Protein AF-A0A930MW10-F1 (afdb_monomer_lite)

Radius of gyration: 26.33 Å; chains: 1; bounding box: 45×27×81 Å

pLDDT: mean 85.52, std 10.99, range [50.28, 97.94]

Structure (mmCIF, N/CA/C/O backbone):
data_AF-A0A930MW10-F1
#
_entry.id   AF-A0A930MW10-F1
#
loop_
_atom_site.group_PDB
_atom_site.id
_atom_site.type_symbol
_atom_site.label_atom_id
_atom_site.label_alt_id
_atom_site.label_comp_id
_atom_site.label_asym_id
_atom_site.label_entity_id
_atom_site.label_seq_id
_atom_site.pdbx_PDB_ins_code
_atom_site.Cartn_x
_atom_site.Cartn_y
_atom_site.Cartn_z
_atom_site.occupancy
_atom_site.B_iso_or_equiv
_atom_site.auth_seq_id
_atom_site.auth_comp_id
_atom_site.auth_asym_id
_atom_site.auth_atom_id
_atom_site.pdbx_PDB_model_num
ATOM 1 N N . MET A 1 1 ? -9.406 -20.262 22.648 1.00 50.28 1 MET A N 1
ATOM 2 C CA . MET A 1 1 ? -10.473 -19.914 21.677 1.00 50.28 1 MET A CA 1
ATOM 3 C C . MET A 1 1 ? -11.614 -19.074 22.276 1.00 50.28 1 MET A C 1
ATOM 5 O O . MET A 1 1 ? -11.947 -18.059 21.684 1.00 50.28 1 MET A O 1
ATOM 9 N N . LYS A 1 2 ? -12.172 -19.405 23.459 1.00 54.03 2 LYS A N 1
ATOM 10 C CA . LYS A 1 2 ? -13.285 -18.643 24.089 1.00 54.03 2 LYS A CA 1
ATOM 11 C C . LYS A 1 2 ? -12.989 -17.158 24.398 1.00 54.03 2 LYS A C 1
ATOM 13 O O . LYS A 1 2 ? -13.912 -16.353 24.382 1.00 54.03 2 LYS A O 1
ATOM 18 N N . LEU A 1 3 ? -11.727 -16.784 24.645 1.00 62.09 3 LEU A N 1
ATOM 19 C CA . LEU A 1 3 ? -11.336 -15.383 24.883 1.00 62.09 3 LEU A CA 1
ATOM 20 C C . LEU A 1 3 ? -11.426 -14.503 23.623 1.00 62.09 3 LEU A C 1
ATOM 22 O O . LEU A 1 3 ? -11.873 -13.367 23.717 1.00 62.09 3 LEU A O 1
ATOM 26 N N . PHE A 1 4 ? -11.057 -15.028 22.449 1.00 60.09 4 PHE A N 1
ATOM 27 C CA . PHE A 1 4 ? -11.098 -14.271 21.189 1.00 60.09 4 PHE A CA 1
ATOM 28 C C . PHE A 1 4 ? -12.531 -13.873 20.816 1.00 60.09 4 PHE A C 1
ATOM 30 O O . PHE A 1 4 ? -12.781 -12.732 20.442 1.00 60.09 4 PHE A O 1
ATOM 37 N N . PHE A 1 5 ? -13.493 -14.779 21.008 1.00 60.00 5 PHE A N 1
ATOM 38 C CA . PHE A 1 5 ? -14.908 -14.480 20.771 1.00 60.00 5 PHE A CA 1
ATOM 39 C C . PHE A 1 5 ? -15.489 -13.461 21.762 1.00 60.00 5 PHE A C 1
ATOM 41 O O . PHE A 1 5 ? -16.403 -12.728 21.398 1.00 60.00 5 PHE A O 1
ATOM 48 N N . ARG A 1 6 ? -14.942 -13.347 22.984 1.00 60.97 6 ARG A N 1
ATOM 49 C CA . ARG A 1 6 ? -15.349 -12.283 23.919 1.00 60.97 6 ARG A CA 1
ATOM 50 C C . ARG A 1 6 ? -14.929 -10.896 23.440 1.00 60.97 6 ARG A C 1
ATOM 52 O O . ARG A 1 6 ? -15.682 -9.959 23.653 1.00 60.97 6 ARG A O 1
ATOM 59 N N . ILE A 1 7 ? -13.789 -10.766 22.760 1.00 64.19 7 ILE A N 1
ATOM 60 C CA . ILE A 1 7 ? -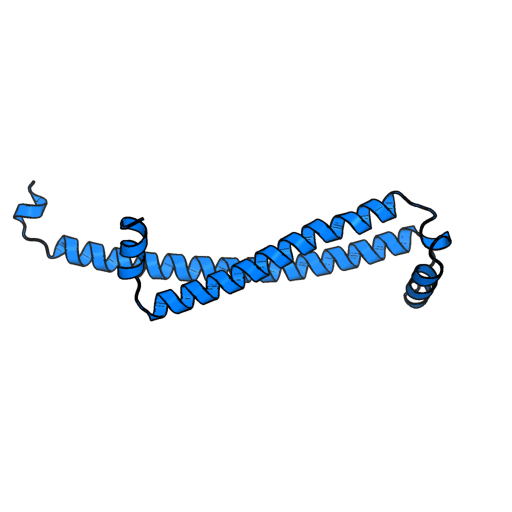13.351 -9.481 22.191 1.00 64.19 7 ILE A CA 1
ATOM 61 C C . ILE A 1 7 ? -14.327 -9.034 21.096 1.00 64.19 7 ILE A C 1
ATOM 63 O O . ILE A 1 7 ? -14.766 -7.891 21.098 1.00 64.19 7 ILE A O 1
ATOM 67 N N . PHE A 1 8 ? -14.765 -9.950 20.227 1.00 61.28 8 PHE A N 1
ATOM 68 C CA . PHE A 1 8 ? -15.781 -9.648 19.210 1.00 61.28 8 PHE A CA 1
ATOM 69 C C . PHE A 1 8 ? -17.164 -9.314 19.787 1.00 61.28 8 PHE A C 1
ATOM 71 O O . PHE A 1 8 ? -17.936 -8.632 19.125 1.00 61.28 8 PHE A O 1
ATOM 78 N N . SER A 1 9 ? -17.468 -9.752 21.011 1.00 61.75 9 SER A N 1
ATOM 79 C CA . SER A 1 9 ? -18.698 -9.386 21.727 1.00 61.75 9 SER A CA 1
ATOM 80 C C . SER A 1 9 ? -18.672 -7.966 22.301 1.00 61.75 9 SER A C 1
ATOM 82 O O . SER A 1 9 ? -19.731 -7.462 22.664 1.00 61.75 9 SER A O 1
ATOM 84 N N . ILE A 1 10 ? -17.495 -7.349 22.430 1.00 67.50 10 ILE A N 1
ATOM 85 C CA . ILE A 1 10 ? -17.340 -5.977 22.933 1.00 67.50 10 ILE A CA 1
ATOM 86 C C . ILE A 1 10 ? -17.501 -4.965 21.785 1.00 67.50 10 ILE A C 1
ATOM 88 O O . ILE A 1 10 ? -17.899 -3.828 22.013 1.00 67.50 10 ILE A O 1
ATOM 92 N N . PHE A 1 11 ? -17.237 -5.384 20.544 1.00 66.38 11 PHE A N 1
ATOM 93 C CA . PHE A 1 11 ? -17.367 -4.527 19.369 1.00 66.38 11 PHE A CA 1
ATOM 94 C C . PHE A 1 11 ? -18.827 -4.323 18.954 1.00 66.38 11 PHE A C 1
ATOM 96 O O . PHE A 1 11 ? -19.603 -5.268 18.797 1.00 66.38 11 PHE A O 1
ATOM 103 N N . THR A 1 12 ? -19.175 -3.072 18.664 1.00 74.75 12 THR A N 1
ATOM 104 C CA . THR A 1 12 ? -20.477 -2.707 18.099 1.00 74.75 12 THR A CA 1
ATOM 105 C C . THR A 1 12 ? -20.574 -3.233 16.652 1.00 74.75 12 THR A C 1
ATOM 107 O O . THR A 1 12 ? -19.589 -3.172 15.909 1.00 74.75 12 THR A O 1
ATOM 110 N N . PRO A 1 13 ? -21.743 -3.687 16.148 1.00 73.44 13 PRO A N 1
ATOM 111 C CA . PRO A 1 13 ? -21.896 -4.189 14.769 1.00 73.44 13 PRO A CA 1
ATOM 112 C C . PRO A 1 13 ? -21.440 -3.207 13.670 1.00 73.44 13 PRO A C 1
ATOM 114 O O . PRO A 1 13 ? -21.063 -3.619 12.570 1.00 73.44 13 PRO A O 1
ATOM 117 N N . ARG A 1 14 ? -21.432 -1.899 13.961 1.00 76.00 14 ARG A N 1
ATOM 118 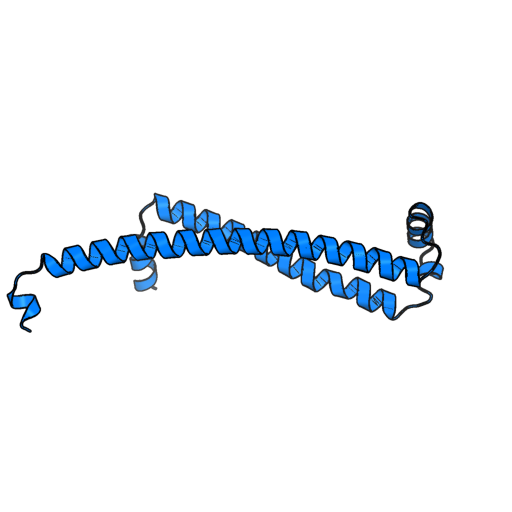C CA . ARG A 1 14 ? -20.893 -0.854 13.076 1.00 76.00 14 ARG A CA 1
ATOM 119 C C . ARG A 1 14 ? -19.362 -0.886 12.980 1.00 76.00 14 ARG A C 1
ATOM 121 O O . ARG A 1 14 ? -18.824 -0.668 11.892 1.00 76.00 14 ARG A O 1
ATOM 128 N N . GLU A 1 15 ? -18.679 -1.167 14.085 1.00 78.81 15 GLU A N 1
ATOM 129 C CA . GLU A 1 15 ? -17.216 -1.256 14.173 1.00 78.81 15 GLU A CA 1
ATOM 130 C C . GLU A 1 15 ? -16.712 -2.542 13.527 1.00 78.81 15 GLU A C 1
ATOM 132 O O . GLU A 1 15 ? -15.729 -2.517 12.796 1.00 78.81 15 GLU A O 1
ATOM 137 N N . LEU A 1 16 ? -17.452 -3.642 13.685 1.00 81.62 16 LEU A N 1
ATOM 138 C CA . LEU A 1 16 ? -17.188 -4.906 12.994 1.00 81.62 16 LEU A CA 1
ATOM 139 C C . LEU A 1 16 ? -17.197 -4.744 11.466 1.00 81.62 16 LEU A C 1
ATOM 141 O O . LEU A 1 16 ? -16.320 -5.270 10.783 1.00 81.62 16 LEU A O 1
ATOM 145 N N . ARG A 1 17 ? -18.140 -3.962 10.919 1.00 85.12 17 ARG A N 1
ATOM 146 C CA . ARG A 1 17 ? -18.190 -3.664 9.477 1.00 85.12 17 ARG A CA 1
ATOM 147 C C . ARG A 1 17 ? -17.021 -2.783 9.019 1.00 85.12 17 ARG A C 1
ATOM 149 O O . ARG A 1 17 ? -16.476 -3.028 7.948 1.00 85.12 17 ARG A O 1
ATOM 156 N N . HIS A 1 18 ? -16.622 -1.795 9.824 1.00 86.12 18 HIS A N 1
ATOM 157 C CA . HIS A 1 18 ? -15.435 -0.975 9.538 1.00 86.12 18 HIS A CA 1
ATOM 158 C C . HIS A 1 18 ? -14.147 -1.798 9.607 1.00 86.12 18 HIS A C 1
ATOM 160 O O . HIS A 1 18 ? -13.290 -1.661 8.742 1.00 86.12 18 HIS A O 1
ATOM 166 N N . CYS A 1 19 ? -14.038 -2.699 10.582 1.00 87.44 19 CYS A N 1
ATOM 167 C CA . CYS A 1 19 ? -12.910 -3.609 10.724 1.00 87.44 19 CYS A CA 1
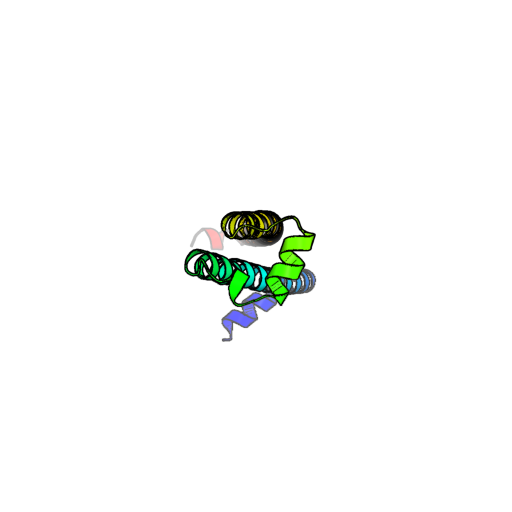ATOM 168 C C . CYS A 1 19 ? -12.810 -4.556 9.518 1.00 87.44 19 CYS A C 1
ATOM 170 O O . CYS A 1 19 ? -11.747 -4.679 8.919 1.00 87.44 19 CYS A O 1
ATOM 172 N N . ALA A 1 20 ? -13.930 -5.145 9.079 1.00 89.94 20 ALA A N 1
ATOM 173 C CA . ALA A 1 20 ? -13.965 -5.967 7.869 1.00 89.94 20 ALA A CA 1
ATOM 174 C C . ALA A 1 20 ? -13.537 -5.179 6.618 1.00 89.94 20 ALA A C 1
ATOM 176 O O . ALA A 1 20 ? -12.751 -5.678 5.815 1.00 89.94 20 ALA A O 1
ATOM 177 N N . PHE A 1 21 ? -13.999 -3.932 6.474 1.00 93.19 21 PHE A N 1
ATOM 178 C CA . PHE A 1 21 ? -13.553 -3.044 5.400 1.00 93.19 21 PHE A CA 1
ATOM 179 C C . PHE A 1 21 ? -12.040 -2.778 5.462 1.00 93.19 21 PHE A C 1
ATOM 181 O O . PHE A 1 21 ? -11.361 -2.921 4.449 1.00 93.19 21 PHE A O 1
ATOM 188 N N . LEU A 1 22 ? -11.491 -2.466 6.641 1.00 94.19 22 LEU A N 1
ATOM 189 C CA . LEU A 1 22 ? -10.050 -2.259 6.823 1.00 94.19 22 LEU A CA 1
ATOM 190 C C . LEU A 1 22 ? -9.236 -3.497 6.456 1.00 94.19 22 LEU A C 1
ATOM 192 O O . LEU A 1 22 ? -8.232 -3.368 5.765 1.00 94.19 22 LEU A O 1
ATOM 196 N N . VAL A 1 23 ? -9.682 -4.689 6.855 1.00 94.62 23 VAL A N 1
ATOM 197 C CA . VAL A 1 23 ? -9.015 -5.948 6.493 1.00 94.62 23 VAL A CA 1
ATOM 198 C C . VAL A 1 23 ? -8.954 -6.112 4.975 1.00 94.62 23 VAL A C 1
ATOM 200 O O . VAL A 1 23 ? -7.903 -6.456 4.440 1.00 94.62 23 VAL A O 1
ATOM 203 N N . VAL A 1 24 ? -10.041 -5.812 4.262 1.00 95.50 24 VAL A N 1
ATOM 204 C CA . VAL A 1 24 ? -10.054 -5.855 2.793 1.00 95.50 24 VAL A CA 1
ATOM 205 C C . VAL A 1 24 ? -9.047 -4.858 2.208 1.00 95.50 24 VAL A C 1
ATOM 207 O O . VAL A 1 24 ? -8.235 -5.242 1.369 1.00 95.50 24 VAL A O 1
ATOM 210 N N . VAL A 1 25 ? -9.032 -3.609 2.686 1.00 95.94 25 VAL A N 1
ATOM 211 C CA . VAL A 1 25 ? -8.058 -2.584 2.255 1.00 95.94 25 VAL A CA 1
ATOM 212 C C . VAL A 1 25 ? -6.614 -3.034 2.523 1.00 95.94 25 VAL A C 1
ATOM 214 O O . VAL A 1 25 ? -5.740 -2.832 1.677 1.00 95.94 25 VAL A O 1
ATOM 217 N N . MET A 1 26 ? -6.359 -3.695 3.656 1.00 96.44 26 MET A N 1
ATOM 218 C CA . MET A 1 26 ? -5.043 -4.239 4.004 1.00 96.44 26 MET A CA 1
ATOM 219 C C . MET A 1 26 ? -4.602 -5.366 3.071 1.00 96.44 26 MET A C 1
ATOM 221 O O . MET A 1 26 ? -3.434 -5.404 2.694 1.00 96.44 26 MET A O 1
ATOM 225 N N . ILE A 1 27 ? -5.515 -6.252 2.661 1.00 96.81 27 ILE A N 1
ATOM 226 C CA . ILE A 1 27 ? -5.211 -7.316 1.693 1.00 96.81 27 ILE A CA 1
ATOM 227 C C . ILE A 1 27 ? -4.799 -6.706 0.351 1.00 96.81 27 ILE A C 1
ATOM 229 O O . ILE A 1 27 ? -3.783 -7.105 -0.216 1.00 96.81 27 ILE A O 1
ATOM 233 N N . PHE A 1 28 ? -5.532 -5.700 -0.134 1.00 96.06 28 PHE A N 1
ATOM 234 C CA . PHE A 1 28 ? -5.145 -4.978 -1.349 1.00 96.06 28 PHE A CA 1
ATOM 235 C C . PHE A 1 28 ? -3.776 -4.300 -1.206 1.00 96.06 28 PHE A C 1
ATOM 237 O O . PHE A 1 28 ? -2.961 -4.374 -2.125 1.00 96.06 28 PHE A O 1
ATOM 244 N N . GLY A 1 29 ? -3.488 -3.710 -0.042 1.00 96.12 29 GLY A N 1
ATOM 245 C CA . GLY A 1 29 ? -2.170 -3.153 0.265 1.00 96.12 29 GLY A CA 1
ATOM 246 C C . GLY A 1 29 ? -1.056 -4.188 0.215 1.00 96.12 29 GLY A C 1
ATOM 247 O O . GLY A 1 29 ? -0.046 -3.954 -0.441 1.00 96.12 29 GLY A O 1
ATOM 248 N N . ALA A 1 30 ? -1.265 -5.359 0.815 1.00 96.44 30 ALA A N 1
ATOM 249 C CA . ALA A 1 30 ? -0.292 -6.447 0.811 1.00 96.44 30 ALA A CA 1
ATOM 250 C C . ALA A 1 30 ? 0.001 -6.963 -0.609 1.00 96.44 30 ALA A C 1
ATOM 252 O O . ALA A 1 30 ? 1.156 -7.212 -0.954 1.00 96.44 30 ALA A O 1
ATOM 253 N N . VAL A 1 31 ? -1.023 -7.076 -1.463 1.00 96.12 31 VAL A N 1
ATOM 254 C CA . VAL A 1 31 ? -0.834 -7.431 -2.880 1.00 96.12 31 VAL A CA 1
ATOM 255 C C . VAL A 1 31 ? -0.017 -6.357 -3.598 1.00 96.12 31 VAL A C 1
ATOM 257 O O . VAL A 1 31 ? 0.927 -6.685 -4.313 1.00 96.12 31 VAL A O 1
ATOM 260 N N . LEU A 1 32 ? -0.330 -5.076 -3.384 1.00 94.88 32 LEU A N 1
ATOM 261 C CA . LEU A 1 32 ? 0.410 -3.968 -3.989 1.00 94.88 32 LEU A CA 1
ATOM 262 C C . LEU A 1 32 ? 1.874 -3.930 -3.521 1.00 94.88 32 LEU A C 1
ATOM 264 O O . LEU A 1 32 ? 2.778 -3.648 -4.310 1.00 94.88 32 LEU A O 1
ATOM 268 N N . GLU A 1 33 ? 2.131 -4.254 -2.253 1.00 95.00 33 GLU A N 1
ATOM 269 C CA . GLU A 1 33 ? 3.485 -4.422 -1.734 1.00 95.00 33 GLU A CA 1
ATOM 270 C C . GLU A 1 33 ? 4.228 -5.568 -2.413 1.00 95.00 33 GLU A C 1
ATOM 272 O O . GLU A 1 33 ? 5.358 -5.358 -2.861 1.00 95.00 33 GLU A O 1
ATOM 277 N N . ALA A 1 34 ? 3.593 -6.736 -2.535 1.00 95.25 34 ALA A N 1
ATOM 278 C CA . ALA A 1 34 ? 4.170 -7.905 -3.188 1.00 95.25 34 ALA A CA 1
ATOM 279 C C . ALA A 1 34 ? 4.496 -7.632 -4.664 1.00 95.25 34 ALA A C 1
ATOM 281 O O . ALA A 1 34 ? 5.586 -7.970 -5.123 1.00 95.25 34 ALA A O 1
ATOM 282 N N . VAL A 1 35 ? 3.599 -6.952 -5.389 1.00 93.88 35 VAL A N 1
ATOM 283 C CA . VAL A 1 35 ? 3.843 -6.499 -6.767 1.00 93.88 35 VAL A CA 1
ATOM 284 C C . VAL A 1 35 ? 5.032 -5.544 -6.819 1.00 93.88 35 VAL A C 1
ATOM 286 O O . VAL A 1 35 ? 5.897 -5.706 -7.674 1.00 93.88 35 VAL A O 1
ATOM 289 N N . GLY A 1 36 ? 5.121 -4.588 -5.889 1.00 92.56 36 GLY A N 1
ATOM 290 C CA . GLY A 1 36 ? 6.253 -3.664 -5.815 1.00 92.56 36 GLY A CA 1
ATOM 291 C C . GLY A 1 36 ? 7.594 -4.378 -5.629 1.00 92.56 36 GLY A C 1
ATOM 292 O O . GLY A 1 36 ? 8.546 -4.071 -6.337 1.00 92.56 36 GLY A O 1
ATOM 293 N N . ILE A 1 37 ? 7.659 -5.371 -4.734 1.00 93.19 37 ILE A N 1
ATOM 294 C CA . ILE A 1 37 ? 8.868 -6.182 -4.512 1.00 93.19 37 ILE A CA 1
ATOM 295 C C . ILE A 1 37 ? 9.187 -7.027 -5.757 1.00 93.19 37 ILE A C 1
ATOM 297 O O . ILE A 1 37 ? 10.335 -7.073 -6.198 1.00 93.19 37 ILE A O 1
ATOM 301 N N . GLY A 1 38 ? 8.174 -7.658 -6.356 1.00 93.31 38 GLY A N 1
ATOM 302 C CA . GLY A 1 38 ? 8.330 -8.486 -7.553 1.00 93.31 38 GLY A CA 1
ATOM 303 C C . GLY A 1 38 ? 8.766 -7.698 -8.791 1.00 93.31 38 GLY A C 1
ATOM 304 O O . GLY A 1 38 ? 9.513 -8.218 -9.616 1.00 93.31 38 GLY A O 1
ATOM 305 N N . ALA A 1 39 ? 8.369 -6.430 -8.903 1.00 91.81 39 ALA A N 1
ATOM 306 C CA . ALA A 1 39 ? 8.702 -5.574 -10.037 1.00 91.81 39 ALA A CA 1
ATOM 307 C C . ALA A 1 39 ? 10.194 -5.179 -10.095 1.00 91.81 39 ALA A C 1
ATOM 309 O O . ALA A 1 39 ? 10.678 -4.770 -11.151 1.00 91.81 39 ALA A O 1
ATOM 310 N N . ILE A 1 40 ? 10.951 -5.358 -9.005 1.00 92.19 40 ILE A N 1
ATOM 311 C CA . ILE A 1 40 ? 12.409 -5.158 -8.993 1.00 92.19 40 ILE A CA 1
ATOM 312 C C . ILE A 1 40 ? 13.123 -6.235 -9.829 1.00 92.19 40 ILE A C 1
ATOM 314 O O . ILE A 1 40 ? 14.110 -5.947 -10.508 1.00 92.19 40 ILE A O 1
ATOM 318 N N . LEU A 1 41 ? 12.632 -7.478 -9.808 1.00 90.38 41 LEU A N 1
ATOM 319 C CA . LEU A 1 41 ? 13.301 -8.619 -10.441 1.00 90.38 41 LEU A CA 1
ATOM 320 C C . LEU A 1 41 ? 13.488 -8.452 -11.966 1.00 90.38 41 LEU A C 1
ATOM 322 O O . LEU A 1 41 ? 14.601 -8.698 -12.442 1.00 90.38 41 LEU A O 1
ATOM 326 N N . PRO A 1 42 ? 12.481 -8.003 -12.742 1.00 87.44 42 PRO A N 1
ATOM 327 C CA . PRO A 1 42 ? 12.658 -7.678 -14.157 1.00 87.44 42 PRO A CA 1
ATOM 328 C C . PRO A 1 42 ? 13.742 -6.626 -14.413 1.00 87.44 42 PRO A C 1
ATOM 330 O O . PRO A 1 42 ? 14.523 -6.781 -15.348 1.00 87.44 42 PRO A O 1
ATOM 333 N N . LEU A 1 43 ? 13.834 -5.588 -13.572 1.00 89.12 43 LEU A N 1
ATOM 334 C CA . LEU A 1 43 ? 14.847 -4.540 -13.722 1.00 89.12 43 LEU A CA 1
ATOM 335 C C . LEU A 1 43 ? 16.259 -5.091 -13.509 1.00 89.12 43 LEU A C 1
ATOM 337 O O . LEU A 1 43 ? 17.136 -4.852 -14.336 1.00 89.12 43 LEU A O 1
ATOM 341 N N . ILE A 1 44 ? 16.469 -5.861 -12.437 1.00 90.25 44 ILE A N 1
ATOM 342 C CA . ILE A 1 44 ? 17.769 -6.489 -12.148 1.00 90.25 44 ILE A CA 1
ATOM 343 C C . ILE A 1 44 ? 18.164 -7.444 -13.279 1.00 90.25 44 ILE A C 1
ATOM 345 O O . ILE A 1 44 ? 19.307 -7.443 -13.733 1.00 90.25 44 ILE A O 1
ATOM 349 N N . SER A 1 45 ? 17.208 -8.241 -13.756 1.00 88.00 45 SER A N 1
ATOM 350 C CA . SER A 1 45 ? 17.444 -9.217 -14.823 1.00 88.00 45 SER A CA 1
ATOM 351 C C . SER A 1 45 ? 17.833 -8.535 -16.138 1.00 88.00 45 SER A C 1
ATOM 353 O O . SER A 1 45 ? 18.755 -8.988 -16.812 1.00 88.00 45 SER A O 1
ATOM 355 N N . LEU A 1 46 ? 17.187 -7.411 -16.469 1.00 86.50 46 LEU A N 1
ATOM 356 C CA . LEU A 1 46 ? 17.505 -6.605 -17.648 1.00 86.50 46 LEU A CA 1
ATOM 357 C C . LEU A 1 46 ? 18.898 -5.968 -17.554 1.00 86.50 46 LEU A C 1
ATOM 359 O O . LEU A 1 46 ? 19.637 -5.963 -18.536 1.00 86.50 46 LEU A O 1
ATOM 363 N N . MET A 1 47 ? 19.283 -5.473 -16.373 1.00 86.19 47 MET A N 1
ATOM 364 C CA . MET A 1 47 ? 20.624 -4.924 -16.135 1.00 86.19 47 MET A CA 1
ATOM 365 C C . MET A 1 47 ? 21.733 -5.961 -16.360 1.00 86.19 47 MET A C 1
ATOM 367 O O . MET A 1 47 ? 22.806 -5.608 -16.840 1.00 86.19 47 MET A O 1
ATOM 371 N N . GLY A 1 48 ? 21.475 -7.234 -16.041 1.00 85.06 48 GLY A N 1
ATOM 372 C CA . GLY A 1 48 ? 22.433 -8.328 -16.222 1.00 85.06 48 GLY A CA 1
ATOM 373 C C . GLY A 1 48 ? 22.518 -8.898 -17.644 1.00 85.06 48 GLY A C 1
ATOM 374 O O . GLY A 1 48 ? 23.381 -9.736 -17.897 1.00 85.06 48 GLY A O 1
ATOM 375 N N . GLN A 1 49 ? 21.638 -8.488 -18.564 1.00 84.75 49 GLN A N 1
ATOM 376 C CA . GLN A 1 49 ? 21.563 -9.029 -19.927 1.00 84.75 49 GLN A CA 1
ATOM 377 C C . GLN A 1 49 ? 21.648 -7.906 -20.972 1.00 84.75 49 GLN A C 1
ATOM 379 O O . GLN A 1 49 ? 20.611 -7.400 -21.406 1.00 84.75 49 GLN A O 1
ATOM 384 N N . PRO A 1 50 ? 22.861 -7.503 -21.397 1.00 76.31 50 PRO A N 1
ATOM 385 C CA . PRO A 1 50 ? 23.043 -6.430 -22.379 1.00 76.31 50 PRO A CA 1
ATOM 386 C C . PRO A 1 50 ? 22.421 -6.750 -23.751 1.00 76.31 50 PRO A C 1
ATOM 388 O O . PRO A 1 50 ? 21.849 -5.862 -24.376 1.00 76.31 50 PRO A O 1
ATOM 391 N N . ASP A 1 51 ? 22.416 -8.022 -24.168 1.00 78.19 51 ASP A N 1
ATOM 392 C CA . ASP A 1 51 ? 21.863 -8.477 -25.460 1.00 78.19 51 ASP A CA 1
ATOM 393 C C . ASP A 1 51 ? 20.339 -8.744 -25.428 1.00 78.19 51 ASP A C 1
ATOM 395 O O . ASP A 1 51 ? 19.790 -9.437 -26.289 1.00 78.19 51 ASP A O 1
ATOM 399 N N . PHE A 1 52 ? 19.623 -8.265 -24.403 1.00 78.44 52 PHE A N 1
ATOM 400 C CA . PHE A 1 52 ? 18.197 -8.569 -24.215 1.00 78.44 52 PHE A CA 1
ATOM 401 C C . PHE A 1 52 ? 17.315 -8.055 -25.366 1.00 78.44 52 PHE A C 1
ATOM 403 O O . PHE A 1 52 ? 16.376 -8.734 -25.784 1.00 78.44 52 PHE A O 1
ATOM 410 N N . LEU A 1 53 ? 17.638 -6.873 -25.903 1.00 72.25 53 LEU A N 1
ATOM 411 C CA . LEU A 1 53 ? 16.951 -6.274 -27.054 1.00 72.25 53 LEU A CA 1
ATOM 412 C C . LEU A 1 53 ? 17.128 -7.101 -28.330 1.00 72.25 53 LEU A C 1
ATOM 414 O O . LEU A 1 53 ? 16.169 -7.271 -29.079 1.00 72.25 53 LEU A O 1
ATOM 418 N N . ASP A 1 54 ? 18.322 -7.653 -28.541 1.00 72.81 54 ASP A N 1
ATOM 419 C CA . ASP A 1 54 ? 18.650 -8.429 -29.739 1.00 72.81 54 ASP A CA 1
ATOM 420 C C . ASP A 1 54 ? 17.991 -9.812 -29.724 1.00 72.81 54 ASP A C 1
ATOM 422 O O . ASP A 1 54 ? 17.619 -10.351 -30.766 1.00 72.81 54 ASP A O 1
ATOM 426 N N . ARG A 1 55 ? 17.786 -10.385 -28.530 1.00 77.19 55 ARG A N 1
ATOM 427 C CA . ARG A 1 55 ? 17.099 -11.676 -28.358 1.00 77.19 55 ARG A CA 1
ATOM 428 C C . ARG A 1 55 ? 15.578 -11.581 -28.447 1.00 77.19 55 ARG A C 1
ATOM 430 O O . ARG A 1 55 ? 14.932 -12.581 -28.755 1.00 77.19 55 ARG A O 1
ATOM 437 N N . HIS A 1 56 ? 15.000 -10.410 -28.186 1.00 78.75 56 HIS A N 1
ATOM 438 C CA . HIS A 1 56 ? 13.552 -10.214 -28.132 1.00 78.75 56 HIS A CA 1
ATOM 439 C C . HIS A 1 56 ? 13.093 -9.089 -29.067 1.00 78.75 56 HIS A C 1
ATOM 441 O O . HIS A 1 56 ? 12.693 -8.009 -28.627 1.00 78.75 56 HIS A O 1
ATOM 447 N N . ALA A 1 57 ? 13.076 -9.384 -30.371 1.00 73.69 57 ALA A N 1
ATOM 448 C CA . ALA A 1 57 ? 12.666 -8.453 -31.426 1.00 73.69 57 ALA A CA 1
ATOM 449 C C . ALA A 1 57 ? 11.259 -7.847 -31.220 1.00 73.69 57 ALA A C 1
ATOM 451 O O . ALA A 1 57 ? 11.021 -6.698 -31.589 1.00 73.69 57 ALA A O 1
ATOM 452 N N . GLU A 1 58 ? 10.334 -8.576 -30.583 1.00 76.12 58 GLU A N 1
ATOM 453 C CA . GLU A 1 58 ? 9.009 -8.050 -30.222 1.00 76.12 58 GLU A CA 1
ATOM 454 C C . GLU A 1 58 ? 9.112 -6.898 -29.213 1.00 76.12 58 GLU A C 1
ATOM 456 O O . GLU A 1 58 ? 8.527 -5.833 -29.412 1.00 76.12 58 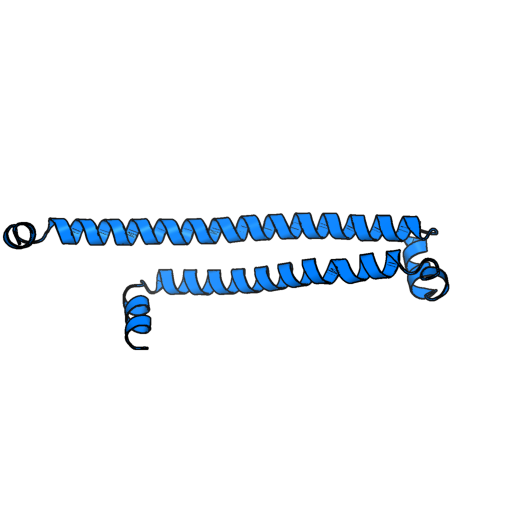GLU A O 1
ATOM 461 N N . ILE A 1 59 ? 9.915 -7.072 -28.158 1.00 74.62 59 ILE A N 1
ATOM 462 C CA . ILE A 1 59 ? 10.137 -6.054 -27.123 1.00 74.62 59 ILE A CA 1
ATOM 463 C C . ILE A 1 59 ? 10.894 -4.865 -27.719 1.00 74.62 59 ILE A C 1
ATOM 465 O O . ILE A 1 59 ? 10.549 -3.719 -27.433 1.00 74.62 59 ILE A O 1
ATOM 469 N N . ALA A 1 60 ? 11.860 -5.121 -28.605 1.00 73.69 60 ALA A N 1
ATOM 470 C CA . ALA A 1 60 ? 12.565 -4.080 -29.344 1.00 73.69 60 ALA A CA 1
ATOM 471 C C . ALA A 1 60 ? 11.617 -3.248 -30.226 1.00 73.69 60 ALA A C 1
ATOM 473 O O . ALA A 1 60 ? 11.741 -2.026 -30.269 1.00 73.69 60 ALA A O 1
ATOM 474 N N . ALA A 1 61 ? 10.617 -3.864 -30.868 1.00 75.25 61 ALA A N 1
ATOM 475 C CA . ALA A 1 61 ? 9.626 -3.142 -31.667 1.00 75.25 61 ALA A CA 1
ATOM 476 C C . ALA A 1 61 ? 8.723 -2.231 -30.812 1.00 75.25 61 ALA A C 1
ATOM 478 O O . ALA A 1 61 ? 8.402 -1.113 -31.222 1.00 75.25 61 ALA A O 1
ATOM 479 N N . TYR A 1 62 ? 8.330 -2.669 -29.610 1.00 75.81 62 TYR A N 1
ATOM 480 C CA . TYR A 1 62 ? 7.602 -1.817 -28.659 1.00 75.81 62 TYR A CA 1
ATOM 481 C C . TYR A 1 62 ? 8.485 -0.699 -28.089 1.00 75.81 62 TYR A C 1
ATOM 483 O O . TYR A 1 62 ? 8.042 0.446 -28.004 1.00 75.81 62 TYR A O 1
ATOM 491 N N . ALA A 1 63 ? 9.740 -1.001 -27.757 1.00 73.75 63 ALA A N 1
ATOM 492 C CA . ALA A 1 63 ? 10.717 -0.028 -27.274 1.00 73.75 63 ALA A CA 1
ATOM 493 C C . ALA A 1 63 ? 11.019 1.053 -28.322 1.00 73.75 63 ALA A C 1
ATOM 495 O O . ALA A 1 63 ? 11.032 2.241 -28.002 1.00 73.75 63 ALA A O 1
ATOM 496 N N . ALA A 1 64 ? 11.147 0.660 -29.591 1.00 74.25 64 ALA A N 1
ATOM 497 C CA . ALA A 1 64 ? 11.357 1.571 -30.708 1.00 74.25 64 ALA A CA 1
ATOM 498 C C . ALA A 1 64 ? 10.181 2.545 -30.898 1.00 74.25 64 ALA A C 1
ATOM 500 O O . ALA A 1 64 ? 10.410 3.715 -31.200 1.00 74.25 64 ALA A O 1
ATOM 501 N N . LYS A 1 65 ? 8.931 2.121 -30.642 1.00 75.88 65 LYS A N 1
ATOM 502 C CA . LYS A 1 65 ? 7.761 3.029 -30.630 1.00 75.88 65 LYS A CA 1
ATOM 503 C C . LYS A 1 65 ? 7.827 4.071 -29.510 1.00 75.88 65 LYS A C 1
ATOM 505 O O . LYS A 1 65 ? 7.310 5.170 -29.679 1.00 75.88 65 LYS A O 1
ATOM 510 N N . LEU A 1 66 ? 8.466 3.734 -28.391 1.00 70.25 66 LEU A N 1
ATOM 511 C CA . LEU A 1 66 ? 8.766 4.646 -27.283 1.00 70.25 66 LEU A CA 1
ATOM 512 C C . LEU A 1 66 ? 10.045 5.478 -27.513 1.00 70.25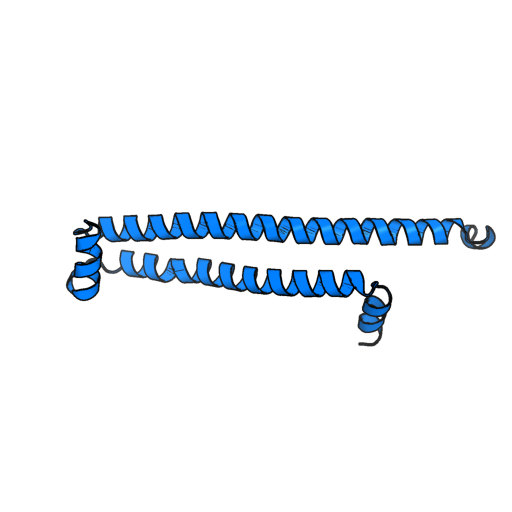 66 LEU A C 1
ATOM 514 O O . LEU A 1 66 ? 10.416 6.263 -26.644 1.00 70.25 66 LEU A O 1
ATOM 518 N N . GLY A 1 67 ? 10.715 5.331 -28.663 1.00 71.62 67 GLY A N 1
ATOM 519 C CA . GLY A 1 67 ? 11.963 6.033 -28.988 1.00 71.62 67 GLY A CA 1
ATOM 520 C C . GLY A 1 67 ? 13.206 5.449 -28.311 1.00 71.62 67 GLY A C 1
ATOM 521 O O . GLY A 1 67 ? 14.267 6.070 -28.327 1.00 71.62 67 GLY A O 1
ATOM 522 N N . VAL A 1 68 ? 13.094 4.262 -27.715 1.00 74.19 68 VAL A N 1
ATOM 523 C CA . VAL A 1 68 ? 14.174 3.599 -26.986 1.00 74.19 68 VAL A CA 1
ATOM 524 C C . VAL A 1 68 ? 14.822 2.548 -27.878 1.00 74.19 68 VAL A C 1
ATOM 526 O O . VAL A 1 68 ? 14.274 1.470 -28.092 1.00 74.19 68 VAL A O 1
ATOM 529 N N . THR A 1 69 ? 16.006 2.867 -28.393 1.00 71.56 69 THR A N 1
ATOM 530 C CA . THR A 1 69 ? 16.808 1.964 -29.237 1.00 71.56 69 THR A CA 1
ATOM 531 C C . THR A 1 69 ? 18.027 1.397 -28.513 1.00 71.56 69 THR A C 1
ATOM 533 O O . THR A 1 69 ? 18.638 0.448 -28.991 1.00 71.56 69 THR A O 1
ATOM 536 N N . THR A 1 70 ? 18.383 1.955 -27.352 1.00 79.62 70 THR A N 1
ATOM 537 C CA . THR A 1 70 ? 19.555 1.554 -26.567 1.00 79.62 70 THR A CA 1
ATOM 538 C C . THR A 1 70 ? 19.156 0.771 -25.318 1.00 79.62 70 THR A C 1
ATOM 540 O O . THR A 1 70 ? 18.142 1.059 -24.678 1.00 79.62 70 THR A O 1
ATOM 543 N N . HIS A 1 71 ? 19.995 -0.192 -24.925 1.00 81.94 71 HIS A N 1
ATOM 544 C CA . HIS A 1 71 ? 19.812 -0.985 -23.701 1.00 81.94 71 HIS A CA 1
ATOM 545 C C . HIS A 1 71 ? 19.719 -0.106 -22.445 1.00 81.94 71 HIS A C 1
ATOM 547 O O . HIS A 1 71 ? 18.813 -0.266 -21.628 1.00 81.94 71 HIS A O 1
ATOM 553 N N . THR A 1 72 ? 20.567 0.921 -22.349 1.00 83.81 72 THR A N 1
ATOM 554 C CA . THR A 1 72 ? 20.517 1.906 -21.259 1.00 83.81 72 THR A CA 1
ATOM 555 C C . THR A 1 72 ? 19.192 2.671 -21.229 1.00 83.81 72 THR A C 1
ATOM 557 O O . THR A 1 72 ? 18.663 2.946 -20.152 1.00 83.81 72 THR A O 1
ATOM 560 N N . GLY A 1 73 ? 18.625 2.997 -22.395 1.00 84.75 73 GLY A N 1
ATOM 561 C CA . GLY A 1 73 ? 17.323 3.655 -22.492 1.00 84.75 73 GLY A CA 1
ATOM 562 C C . GLY A 1 73 ? 16.183 2.774 -21.978 1.00 84.75 73 GLY A C 1
ATOM 563 O O . GLY A 1 73 ? 15.281 3.278 -21.311 1.00 84.75 73 GLY A O 1
ATOM 564 N N . LEU A 1 74 ? 16.247 1.457 -22.204 1.00 84.94 74 LEU A N 1
ATOM 565 C CA . LEU A 1 74 ? 15.261 0.519 -21.660 1.00 84.94 74 LEU A CA 1
ATOM 566 C C . LEU A 1 74 ? 15.321 0.456 -20.137 1.00 84.94 74 LEU A C 1
ATOM 568 O O . LEU A 1 74 ? 14.281 0.498 -19.480 1.00 84.94 74 LEU A O 1
ATOM 572 N N . ILE A 1 75 ? 16.531 0.380 -19.578 1.00 89.00 75 ILE A N 1
ATOM 573 C CA . ILE A 1 75 ? 16.735 0.388 -18.127 1.00 89.00 75 ILE A CA 1
ATOM 574 C C . ILE A 1 75 ? 16.178 1.682 -17.530 1.00 89.00 75 ILE A C 1
ATOM 576 O O . ILE A 1 75 ? 15.435 1.627 -16.553 1.00 89.00 75 ILE A O 1
ATOM 580 N N . MET A 1 76 ? 16.491 2.837 -18.128 1.00 89.62 76 MET A N 1
ATOM 581 C CA . MET A 1 76 ? 15.967 4.128 -17.675 1.00 89.62 76 MET A CA 1
ATOM 582 C C . MET A 1 76 ? 14.436 4.191 -17.751 1.00 89.62 76 MET A C 1
ATOM 584 O O . MET A 1 76 ? 13.802 4.658 -16.807 1.00 89.62 76 MET A O 1
ATOM 588 N N . GLY A 1 77 ? 13.830 3.679 -18.825 1.00 88.75 77 GLY A N 1
ATOM 589 C CA . GLY A 1 77 ? 12.375 3.616 -18.970 1.00 88.75 77 GLY A CA 1
ATOM 590 C C . GLY A 1 77 ? 11.713 2.734 -17.908 1.00 88.75 77 GLY A C 1
ATOM 591 O O . GLY A 1 77 ? 10.775 3.167 -17.237 1.00 88.75 77 GLY A O 1
ATOM 592 N N . LEU A 1 78 ? 12.233 1.523 -17.697 1.00 89.69 78 LEU A N 1
ATOM 593 C CA . LEU A 1 78 ? 11.721 0.593 -16.689 1.00 89.69 78 LEU A CA 1
ATOM 594 C C . LEU A 1 78 ? 11.914 1.129 -15.262 1.00 89.69 78 LEU A C 1
ATOM 596 O O . LEU A 1 78 ? 11.007 1.023 -14.438 1.00 89.69 78 LEU A O 1
ATOM 600 N N . ALA A 1 79 ? 13.058 1.759 -14.982 1.00 92.38 79 ALA A N 1
ATOM 601 C CA . ALA A 1 79 ? 13.309 2.441 -13.716 1.00 92.38 79 ALA A CA 1
ATOM 602 C C . ALA A 1 79 ? 12.332 3.609 -13.500 1.00 92.38 79 ALA A C 1
ATOM 604 O O . ALA A 1 79 ? 11.796 3.761 -12.404 1.00 92.38 79 ALA A O 1
ATOM 605 N N . GLY A 1 80 ? 12.036 4.392 -14.541 1.00 93.44 80 GLY A N 1
ATOM 606 C CA . GLY A 1 80 ? 11.026 5.450 -14.493 1.00 93.44 80 GLY A CA 1
ATOM 607 C C . GLY A 1 80 ? 9.630 4.916 -14.160 1.00 93.44 80 GLY A C 1
ATOM 608 O O . GLY A 1 80 ? 8.967 5.437 -13.263 1.00 93.44 80 GLY A O 1
ATOM 609 N N . ILE A 1 81 ? 9.208 3.829 -14.814 1.00 92.50 81 ILE A N 1
ATOM 610 C CA . ILE A 1 81 ? 7.936 3.146 -14.520 1.00 92.50 81 ILE A CA 1
ATOM 611 C C . ILE A 1 81 ? 7.908 2.650 -13.070 1.00 92.50 81 ILE A C 1
ATOM 613 O O . ILE A 1 81 ? 6.907 2.836 -12.377 1.00 92.50 81 ILE A O 1
ATOM 617 N N . LEU A 1 82 ? 9.007 2.064 -12.589 1.00 94.81 82 LEU A N 1
ATOM 618 C CA . LEU A 1 82 ? 9.129 1.628 -11.200 1.00 94.81 82 LEU A CA 1
ATOM 619 C C . LEU A 1 82 ? 9.001 2.796 -10.225 1.00 94.81 82 LEU A C 1
ATOM 621 O O . LEU A 1 82 ? 8.247 2.689 -9.266 1.00 94.81 82 LEU A O 1
ATOM 625 N N . ILE A 1 83 ? 9.657 3.929 -10.471 1.00 95.94 83 ILE A N 1
ATOM 626 C CA . ILE A 1 83 ? 9.523 5.115 -9.614 1.00 95.94 83 ILE A CA 1
ATOM 627 C C . ILE A 1 83 ? 8.056 5.550 -9.525 1.00 95.94 83 ILE A C 1
ATOM 629 O O . ILE A 1 83 ? 7.543 5.749 -8.423 1.00 95.94 83 ILE A O 1
ATOM 633 N N . VAL A 1 84 ? 7.355 5.638 -10.660 1.00 95.94 84 VAL A N 1
ATOM 634 C CA . VAL A 1 84 ? 5.927 5.995 -10.687 1.00 95.94 84 VAL A CA 1
ATOM 635 C C . VAL A 1 84 ? 5.087 4.980 -9.906 1.00 95.94 84 VAL A C 1
ATOM 637 O O . VAL A 1 84 ? 4.267 5.375 -9.076 1.00 95.94 84 VAL A O 1
ATOM 640 N N . LEU A 1 85 ? 5.326 3.679 -10.104 1.00 95.69 85 LEU A N 1
ATOM 641 C CA . LEU A 1 85 ? 4.660 2.609 -9.357 1.00 95.69 85 LEU A CA 1
ATOM 642 C C . LEU A 1 85 ? 4.880 2.765 -7.850 1.00 95.69 85 LEU A C 1
ATOM 644 O O . LEU A 1 85 ? 3.925 2.668 -7.081 1.00 95.69 85 LEU A O 1
ATOM 648 N N . TYR A 1 86 ? 6.109 3.048 -7.416 1.00 95.44 86 TYR A N 1
ATOM 649 C CA . TYR A 1 86 ? 6.440 3.232 -6.005 1.00 95.44 86 TYR A CA 1
ATOM 650 C C . TYR A 1 86 ? 5.795 4.483 -5.416 1.00 95.44 86 TYR A C 1
ATOM 652 O O . TYR A 1 86 ? 5.345 4.435 -4.273 1.00 95.44 86 TYR A O 1
ATOM 660 N N . ILE A 1 87 ? 5.709 5.583 -6.162 1.00 97.31 87 ILE A N 1
ATOM 661 C CA . ILE A 1 87 ? 5.001 6.786 -5.708 1.00 97.31 87 ILE A CA 1
ATOM 662 C C . ILE A 1 87 ? 3.522 6.458 -5.476 1.00 97.31 87 ILE A C 1
ATOM 664 O O . ILE A 1 87 ? 3.009 6.691 -4.382 1.00 97.31 87 ILE A O 1
ATOM 668 N N . LEU A 1 88 ? 2.854 5.848 -6.461 1.00 96.19 88 LEU A N 1
ATOM 669 C CA . LEU A 1 88 ? 1.442 5.464 -6.354 1.00 96.19 88 LEU A CA 1
ATOM 670 C C . LEU A 1 88 ? 1.206 4.476 -5.206 1.00 96.19 88 LEU A C 1
ATOM 672 O O . LEU A 1 88 ? 0.301 4.672 -4.391 1.00 96.19 88 LEU A O 1
ATOM 676 N N . LYS A 1 89 ? 2.064 3.455 -5.095 1.00 95.00 89 LYS A N 1
ATOM 677 C CA . LYS A 1 89 ? 2.054 2.492 -3.993 1.00 95.00 89 LYS A CA 1
ATOM 678 C C . LYS A 1 89 ? 2.160 3.203 -2.645 1.00 95.00 89 LYS A C 1
ATOM 680 O O . LYS A 1 89 ? 1.346 2.952 -1.764 1.00 95.00 89 LYS A O 1
ATOM 685 N N . ASN A 1 90 ? 3.148 4.075 -2.461 1.00 95.81 90 ASN A N 1
ATOM 686 C CA . ASN A 1 90 ? 3.371 4.735 -1.175 1.00 95.81 90 ASN A CA 1
ATOM 687 C C . ASN A 1 90 ? 2.220 5.668 -0.794 1.00 95.81 90 ASN A C 1
ATOM 689 O O . ASN A 1 90 ? 1.844 5.706 0.374 1.00 95.81 90 ASN A O 1
ATOM 693 N N . ILE A 1 91 ? 1.618 6.366 -1.761 1.00 97.94 91 ILE A N 1
ATOM 694 C CA . ILE A 1 91 ? 0.413 7.172 -1.520 1.00 97.94 91 ILE A CA 1
ATOM 695 C C . ILE A 1 91 ? -0.726 6.281 -1.009 1.00 97.94 91 ILE A C 1
ATOM 697 O O . ILE A 1 91 ? -1.364 6.617 -0.010 1.00 97.94 91 ILE A O 1
ATOM 701 N N . TYR A 1 92 ? -0.950 5.128 -1.648 1.00 97.31 92 TYR A N 1
ATOM 702 C CA . TYR A 1 92 ? -1.957 4.166 -1.202 1.00 97.31 92 TYR A CA 1
ATOM 703 C C . TYR A 1 92 ? -1.669 3.648 0.215 1.00 97.31 92 TYR A C 1
ATOM 705 O O . TYR A 1 92 ? -2.558 3.675 1.066 1.00 97.31 92 TYR A O 1
ATOM 713 N N . LEU A 1 93 ? -0.429 3.232 0.504 1.00 96.06 93 LEU A N 1
ATOM 714 C CA . LEU A 1 93 ? -0.052 2.741 1.834 1.00 96.06 93 LEU A CA 1
ATOM 715 C C . LEU A 1 93 ? -0.194 3.821 2.910 1.00 96.06 93 LEU A C 1
ATOM 717 O O . LEU A 1 93 ? -0.676 3.531 4.003 1.00 96.06 93 LEU A O 1
ATOM 721 N N . ALA A 1 94 ? 0.188 5.064 2.614 1.00 97.75 94 ALA A N 1
ATOM 722 C CA . ALA A 1 94 ? 0.031 6.181 3.539 1.00 97.75 94 ALA A CA 1
ATOM 723 C C . ALA A 1 94 ? -1.450 6.443 3.851 1.00 97.75 94 ALA A C 1
ATOM 725 O O . ALA A 1 94 ? -1.821 6.640 5.010 1.00 97.75 94 ALA A O 1
ATOM 726 N N . TRP A 1 95 ? -2.313 6.389 2.833 1.00 97.81 95 TRP A N 1
ATOM 727 C CA . TRP A 1 95 ? -3.759 6.495 3.015 1.00 97.81 95 TRP A CA 1
ATOM 728 C C . TRP A 1 95 ? -4.322 5.336 3.850 1.00 97.81 95 TRP A C 1
ATOM 730 O O . TRP A 1 95 ? -5.041 5.572 4.822 1.00 97.81 95 TRP A O 1
ATOM 740 N N . GLN A 1 96 ? -3.936 4.097 3.540 1.00 97.38 96 GLN A N 1
ATOM 741 C CA . GLN A 1 96 ? -4.313 2.912 4.312 1.00 97.38 96 GLN A CA 1
ATOM 742 C C . GLN A 1 96 ? -3.855 3.015 5.778 1.00 97.38 96 GLN A C 1
ATOM 744 O O . GLN A 1 96 ? -4.597 2.636 6.686 1.00 97.38 96 GLN A O 1
ATOM 749 N N . LEU A 1 97 ? -2.640 3.505 6.032 1.00 96.62 97 LEU A N 1
ATOM 750 C CA . LEU A 1 97 ? -2.112 3.685 7.384 1.00 96.62 97 LEU A CA 1
ATOM 751 C C . LEU A 1 97 ? -2.935 4.712 8.163 1.00 96.62 97 LEU A C 1
ATOM 753 O O . LEU A 1 97 ? -3.279 4.472 9.318 1.00 96.62 97 LEU A O 1
ATOM 757 N N . ARG A 1 98 ? -3.306 5.824 7.521 1.00 97.25 98 ARG A N 1
ATOM 758 C CA . ARG A 1 98 ? -4.163 6.841 8.134 1.00 97.25 98 ARG A CA 1
ATOM 759 C C . ARG A 1 98 ? -5.506 6.254 8.574 1.00 97.25 98 ARG A C 1
ATOM 761 O O . ARG A 1 98 ? -5.901 6.452 9.717 1.00 97.25 98 ARG A O 1
ATOM 768 N N . LEU A 1 99 ? -6.150 5.457 7.716 1.00 94.75 99 LEU A N 1
ATOM 769 C CA . LEU A 1 99 ? -7.407 4.779 8.053 1.00 94.75 99 LEU A CA 1
ATOM 770 C C . LEU A 1 99 ? -7.269 3.833 9.257 1.00 94.75 99 LEU A C 1
ATOM 772 O O . LEU A 1 99 ? -8.158 3.784 10.107 1.00 94.75 99 LEU A O 1
ATOM 776 N N . GLN A 1 100 ? -6.161 3.090 9.344 1.00 94.62 100 GLN A N 1
ATOM 777 C CA . GLN A 1 100 ? -5.891 2.203 10.481 1.00 94.62 100 GLN A CA 1
ATOM 778 C C . GLN A 1 100 ? -5.687 2.986 11.783 1.00 94.62 100 GLN A C 1
ATOM 780 O O . GLN A 1 100 ? -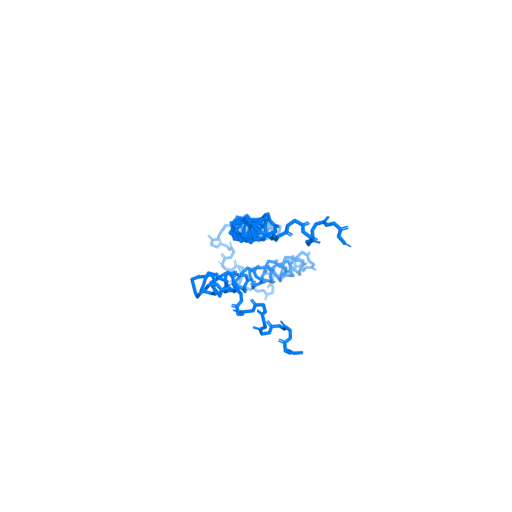6.224 2.597 12.820 1.00 94.62 100 GLN A O 1
ATOM 785 N N . ILE A 1 101 ? -4.941 4.094 11.729 1.00 95.06 101 ILE A N 1
ATOM 786 C CA . ILE A 1 101 ? -4.697 4.964 12.885 1.00 95.06 101 ILE A CA 1
ATOM 787 C C . ILE A 1 101 ? -6.009 5.571 13.380 1.00 95.06 101 ILE A C 1
ATOM 789 O O . ILE A 1 101 ? -6.307 5.475 14.569 1.00 95.06 101 ILE A O 1
ATOM 793 N N . ASP A 1 102 ? -6.810 6.143 12.480 1.00 93.12 102 ASP A N 1
ATOM 794 C CA . ASP A 1 102 ? -8.078 6.782 12.833 1.00 93.12 102 ASP A CA 1
ATOM 795 C C . ASP A 1 102 ? -9.035 5.780 13.500 1.00 93.12 102 ASP A C 1
ATOM 797 O O . ASP A 1 102 ? -9.628 6.075 14.541 1.00 93.12 102 ASP A O 1
ATOM 801 N N . PHE A 1 103 ? -9.129 4.561 12.958 1.00 90.12 103 PHE A N 1
ATOM 802 C CA . PHE A 1 103 ? -9.920 3.485 13.557 1.00 90.12 103 PHE A CA 1
ATOM 803 C C . PHE A 1 103 ? -9.389 3.074 14.935 1.00 90.12 103 PHE A C 1
ATOM 805 O O . PHE A 1 103 ? -10.157 2.999 15.894 1.00 90.12 103 PHE A O 1
ATOM 812 N N . SER A 1 104 ? -8.077 2.852 15.059 1.00 91.00 104 SER A N 1
ATOM 813 C CA . SER A 1 104 ? -7.456 2.431 16.318 1.00 91.00 104 SER A CA 1
ATOM 814 C C . SER A 1 104 ? -7.629 3.478 17.420 1.00 91.00 104 SER A C 1
ATOM 816 O O . SER A 1 104 ? -8.009 3.134 18.539 1.00 91.00 104 SER A O 1
ATOM 818 N N . LEU A 1 105 ? -7.382 4.755 17.116 1.00 92.12 105 LEU A N 1
ATOM 819 C CA . LEU A 1 105 ? -7.493 5.849 18.082 1.00 92.12 105 LEU A CA 1
ATOM 820 C C . LEU A 1 105 ? -8.944 6.103 18.488 1.00 92.12 105 LEU A C 1
ATOM 822 O O . LEU A 1 105 ? -9.225 6.270 19.674 1.00 92.12 105 LEU A O 1
ATOM 826 N N . SER A 1 106 ? -9.876 6.099 17.532 1.00 89.38 106 SER A N 1
ATOM 827 C CA . SER A 1 106 ? -11.300 6.277 17.832 1.00 89.38 106 SER A CA 1
ATOM 828 C C . SER A 1 106 ? -11.802 5.201 18.798 1.00 89.38 106 SER A C 1
ATOM 830 O O . SER A 1 106 ? -12.418 5.518 19.819 1.00 89.38 106 SER A O 1
ATOM 832 N N . ASN A 1 107 ? -11.448 3.947 18.524 1.00 87.62 107 ASN A N 1
ATOM 833 C CA . ASN A 1 107 ? -11.825 2.799 19.335 1.00 87.62 107 ASN A CA 1
ATOM 834 C C . ASN A 1 107 ? -11.165 2.837 20.727 1.00 87.62 107 ASN A C 1
ATOM 836 O O . ASN A 1 107 ? -11.813 2.593 21.744 1.00 87.62 107 ASN A O 1
ATOM 840 N N . GLN A 1 108 ? -9.886 3.224 20.798 1.00 89.81 108 GLN A N 1
ATOM 841 C CA . GLN A 1 108 ? -9.171 3.395 22.064 1.00 89.81 108 GLN A CA 1
ATOM 842 C C . GLN A 1 108 ? -9.814 4.476 22.941 1.00 89.81 108 GLN A C 1
ATOM 844 O O . GLN A 1 108 ? -10.008 4.261 24.137 1.00 89.81 108 GLN A O 1
ATOM 849 N N . ILE A 1 109 ? -10.176 5.625 22.362 1.00 90.75 109 ILE A N 1
ATOM 850 C CA . ILE A 1 109 ? -10.838 6.715 23.088 1.00 90.75 109 ILE A CA 1
ATOM 851 C C . ILE A 1 109 ? -12.216 6.271 23.584 1.00 90.75 109 ILE A C 1
ATOM 853 O O . ILE A 1 109 ? -12.577 6.589 24.718 1.00 90.75 109 ILE A O 1
ATOM 857 N N . HIS A 1 110 ? -12.979 5.549 22.760 1.00 88.00 110 HIS A N 1
ATOM 858 C CA . HIS A 1 110 ? -14.298 5.043 23.133 1.00 88.00 110 HIS A CA 1
ATOM 859 C C . HIS A 1 110 ? -14.216 4.132 24.364 1.00 88.00 110 HIS A C 1
ATOM 861 O O . HIS A 1 110 ? -14.791 4.455 25.407 1.00 88.00 110 HIS A O 1
ATOM 867 N N . PHE A 1 111 ? -13.405 3.074 24.287 1.00 86.69 111 PHE A N 1
ATOM 868 C CA . PHE A 1 111 ? -13.258 2.131 25.392 1.00 86.69 111 PHE A CA 1
ATOM 869 C C . PHE A 1 111 ? -12.600 2.751 26.620 1.00 86.69 111 PHE A C 1
ATOM 871 O O . PHE A 1 111 ? -13.031 2.482 27.736 1.00 86.69 111 PHE A O 1
ATOM 878 N N . SER A 1 112 ? -11.603 3.625 26.454 1.00 90.56 112 SER A N 1
ATOM 879 C CA . SER A 1 112 ? -10.972 4.297 27.594 1.00 90.56 112 SER A CA 1
ATOM 880 C C . SER A 1 112 ? -11.967 5.164 28.366 1.00 90.56 112 SER A C 1
ATOM 882 O O . SER A 1 112 ? -11.927 5.181 29.595 1.00 90.56 112 SER A O 1
ATOM 884 N N . LYS A 1 113 ? -12.867 5.873 27.669 1.00 90.94 113 LYS A N 1
ATOM 885 C CA . LYS A 1 113 ? -13.912 6.682 28.311 1.00 90.94 113 LYS A CA 1
ATOM 886 C C . LYS A 1 113 ? -14.918 5.812 29.048 1.00 90.94 113 LYS A C 1
ATOM 888 O O . LYS A 1 113 ? -15.240 6.105 30.195 1.00 90.94 113 LYS A O 1
ATOM 893 N N . GLU A 1 114 ? -15.391 4.747 28.409 1.00 89.06 114 GLU A N 1
ATOM 894 C CA . GLU A 1 114 ? -16.368 3.839 29.007 1.00 89.06 114 GLU A CA 1
ATOM 895 C C . GLU A 1 114 ? -15.795 3.125 30.240 1.00 89.06 114 GLU A C 1
ATOM 897 O O . GLU A 1 114 ? -16.446 3.047 31.283 1.00 89.06 114 GLU A O 1
ATOM 902 N N . LEU A 1 115 ? -14.545 2.665 30.161 1.00 90.00 115 LEU A N 1
ATOM 903 C CA . LEU A 1 115 ? -13.871 1.993 31.267 1.00 90.00 115 LEU A CA 1
ATOM 904 C C . LEU A 1 115 ? -13.650 2.944 32.450 1.00 90.00 115 LEU A C 1
ATOM 906 O O . LEU A 1 115 ? -13.907 2.575 33.593 1.00 90.00 115 LEU A O 1
ATOM 910 N N . MET A 1 116 ? -13.229 4.182 32.177 1.00 93.31 116 MET A N 1
ATOM 911 C CA . MET A 1 116 ? -13.013 5.204 33.202 1.00 93.31 116 MET A CA 1
ATOM 912 C C . MET A 1 116 ? -14.325 5.655 33.854 1.00 93.31 116 MET A C 1
ATOM 914 O O . MET A 1 116 ? -14.383 5.778 35.075 1.00 93.31 116 MET A O 1
ATOM 918 N N . ALA A 1 117 ? -15.395 5.834 33.075 1.00 92.50 117 ALA A N 1
ATOM 919 C CA . ALA A 1 117 ? -16.718 6.144 33.611 1.00 92.50 117 ALA A CA 1
ATOM 920 C C . ALA A 1 117 ? -17.228 5.024 34.534 1.00 92.50 117 ALA A C 1
ATOM 922 O O . ALA A 1 117 ? -17.652 5.292 35.658 1.00 92.50 117 ALA A O 1
ATOM 923 N N . ASN A 1 118 ? -17.112 3.764 34.103 1.00 90.12 118 ASN A N 1
ATOM 924 C CA . ASN A 1 118 ? -17.483 2.607 34.919 1.00 90.12 118 ASN A CA 1
ATOM 925 C C . ASN A 1 118 ? -16.605 2.456 36.172 1.00 90.12 118 ASN A C 1
ATOM 927 O O . ASN A 1 118 ? -17.102 2.054 37.222 1.00 90.12 118 ASN A O 1
ATOM 931 N N . TYR A 1 119 ? -15.313 2.782 36.086 1.00 91.12 119 TYR A N 1
ATOM 932 C CA . TYR A 1 119 ? -14.399 2.760 37.229 1.00 91.12 119 TYR A CA 1
ATOM 933 C C . TYR A 1 119 ? -14.766 3.812 38.284 1.00 91.12 119 TYR A C 1
ATOM 935 O O . TYR A 1 119 ? -14.768 3.513 39.478 1.00 91.12 119 TYR A O 1
ATOM 943 N N . LEU A 1 120 ? -15.110 5.029 37.853 1.00 92.00 120 LEU A N 1
ATOM 944 C CA . LEU A 1 120 ? -15.523 6.118 38.743 1.00 92.00 120 LEU A CA 1
ATOM 945 C C . LEU A 1 120 ? -16.905 5.882 39.366 1.00 92.00 120 LEU A C 1
ATOM 947 O O . LEU A 1 120 ? -17.139 6.300 40.493 1.00 92.00 120 LEU A O 1
ATOM 951 N N . ALA A 1 121 ? -17.805 5.191 38.664 1.00 91.44 121 ALA A N 1
ATOM 952 C CA . ALA A 1 121 ? -19.140 4.858 39.165 1.00 91.44 121 ALA A CA 1
ATOM 953 C C . ALA A 1 121 ? -19.155 3.713 40.200 1.00 91.44 121 ALA A C 1
ATOM 955 O O . ALA A 1 121 ? -20.209 3.397 40.756 1.00 91.44 121 ALA A O 1
ATOM 956 N N . LYS A 1 122 ? -18.017 3.056 40.456 1.00 89.25 122 LYS A N 1
ATOM 957 C CA . LYS A 1 122 ? -17.930 1.969 41.439 1.00 89.25 122 LYS A CA 1
ATOM 958 C C . LYS A 1 122 ? -18.074 2.500 42.877 1.00 89.25 122 LYS A C 1
ATOM 960 O O . LYS A 1 122 ? -17.674 3.625 43.159 1.00 89.25 122 LYS A O 1
ATOM 965 N N . PRO A 1 123 ? -18.632 1.702 43.807 1.00 89.50 123 PRO A N 1
ATOM 966 C CA . PRO A 1 123 ? -18.751 2.101 45.206 1.00 89.50 123 PRO A CA 1
ATOM 967 C C . PRO A 1 123 ? -17.371 2.308 45.837 1.00 89.50 123 PRO A C 1
ATOM 969 O O . PRO A 1 123 ? -16.458 1.540 45.562 1.00 89.50 123 PRO A O 1
ATOM 972 N N . TYR A 1 124 ? -17.255 3.278 46.747 1.00 84.56 124 TYR A N 1
ATOM 973 C CA . TYR A 1 124 ? -15.989 3.689 47.375 1.00 84.56 124 TYR A CA 1
ATOM 974 C C . TYR A 1 124 ? -15.182 2.534 48.001 1.00 84.56 124 TYR A C 1
ATOM 976 O O . TYR A 1 124 ? -13.957 2.533 47.963 1.00 84.56 124 TYR A O 1
ATOM 984 N N . LEU A 1 125 ? -15.862 1.500 48.513 1.00 88.25 125 LEU A N 1
ATOM 985 C CA . LEU A 1 125 ? -15.220 0.289 49.046 1.00 88.25 125 LEU A CA 1
ATOM 986 C C . LEU A 1 125 ? -14.392 -0.480 48.002 1.00 88.25 125 LEU A C 1
ATOM 988 O O . LEU A 1 125 ? -13.453 -1.175 48.367 1.00 88.25 125 LEU A O 1
ATOM 992 N N . PHE A 1 126 ? -14.724 -0.362 46.715 1.00 86.88 126 PHE A N 1
ATOM 993 C CA . PHE A 1 126 ? -13.947 -0.943 45.619 1.00 86.88 126 PHE A CA 1
ATOM 994 C C . PHE A 1 126 ? -12.607 -0.225 45.408 1.00 86.88 126 PHE A C 1
ATOM 996 O O . PHE A 1 126 ? -11.687 -0.830 44.876 1.00 86.88 126 PHE A O 1
ATOM 1003 N N . HIS A 1 127 ? -12.492 1.045 45.803 1.00 88.44 127 HIS A N 1
ATOM 1004 C CA . HIS A 1 127 ? -11.269 1.842 45.647 1.00 88.44 127 HIS A CA 1
ATOM 1005 C C . HIS A 1 127 ? -10.329 1.763 46.860 1.00 88.44 127 HIS A C 1
ATOM 1007 O O . HIS A 1 127 ? -9.229 2.302 46.806 1.00 88.44 127 HIS A O 1
ATOM 1013 N N . LEU A 1 128 ? -10.778 1.144 47.955 1.00 84.81 128 LEU A N 1
ATOM 1014 C CA . LEU A 1 128 ? -10.056 1.034 49.230 1.00 84.81 128 LEU A CA 1
ATOM 1015 C C . LEU A 1 128 ? -9.313 -0.298 49.417 1.00 84.81 128 LEU A C 1
ATOM 1017 O O . LEU A 1 128 ? -8.424 -0.364 50.263 1.00 84.81 128 LEU A O 1
ATOM 1021 N N . ASN A 1 129 ? -9.694 -1.331 48.660 1.00 57.97 129 ASN A N 1
ATOM 1022 C CA . ASN A 1 129 ? -9.049 -2.649 48.614 1.00 57.97 129 ASN A CA 1
ATOM 1023 C C . ASN A 1 129 ? -8.236 -2.805 47.327 1.00 57.97 129 ASN A C 1
ATOM 1025 O O . ASN A 1 129 ? -7.335 -3.672 47.324 1.00 57.97 129 ASN A O 1
#

Sequence (129 aa):
MKLFFRIFSIFTPRELRHCAFLVVVMIFGAVLEAVGIGAILPLISLMGQPDFLDRHAEIAAYAAKLGVTTHTGLIMGLAGILIVLYILKNIYLAWQLRLQIDFSLSNQIHFSKELMANYLAKPYLFHLN

Foldseek 3Di:
DVVVVVVVVVDDPVLVVLVVVLVVLVVVLVVLVVVLVVLVVVLVVLVVDQCPCVVCVVVCVVCVVVVHNHSVSVSVVSVVVSVVSVVVSVVSVVVSVVSVVVSVVVVVVVVVVVVVVVVVPDPPVVVVD

Secondary structure (DSSP, 8-state):
-HHHHHHHHHS-HHHHHHHHHHHHHHHHHHHHHHHHHHTHHHHHHHHT-TTHHHH-HHHHHHHHHTT--SHHHHHHHHHHHHHHHHHHHHHHHHHHHHHHHHHHHHHHHHHHHHHHHHHHTS-GGGTT-